Protein AF-A0A9Q7BJB3-F1 (afdb_monomer_lite)

Foldseek 3Di:
DDDPPPPDDPPDDDQDDDDDPDDDALVRLVVLLVQCVPDPPCLVVSCVVVVHDSVVNVVSVVCVVVVNGPPDPVPDDDDDDDDDDDDDDDDDD

Sequence (93 aa):
MDIIRDRKQVSRLEIVDSGRRRRFSDEAKLAIVAESLSAPRQVTVTAQRHGITRFQLNSWRKAAREGRLGNGSSEGFVPALVVPERTVPGGHL

Structure (mmCIF, N/CA/C/O backbone):
data_AF-A0A9Q7BJB3-F1
#
_entry.id   AF-A0A9Q7BJB3-F1
#
loop_
_atom_site.group_PDB
_atom_site.id
_atom_site.type_symbol
_atom_site.label_atom_id
_atom_site.label_alt_id
_atom_site.label_comp_id
_atom_site.label_asym_id
_atom_site.label_entity_id
_atom_site.label_seq_id
_atom_site.pdbx_PDB_ins_code
_atom_site.Cartn_x
_atom_site.Cartn_y
_atom_site.Cartn_z
_atom_site.occupancy
_atom_site.B_iso_or_equiv
_atom_site.auth_seq_id
_atom_site.auth_comp_id
_atom_site.auth_asym_id
_atom_site.auth_atom_id
_atom_site.pdbx_PDB_model_num
ATOM 1 N N . MET A 1 1 ? 12.859 -29.091 14.964 1.00 43.03 1 MET A N 1
ATOM 2 C CA . MET A 1 1 ? 12.861 -28.930 13.492 1.00 43.03 1 MET A CA 1
ATOM 3 C C . MET A 1 1 ? 12.363 -30.266 12.939 1.00 43.03 1 MET A C 1
ATOM 5 O O . MET A 1 1 ? 12.566 -31.259 13.620 1.00 43.03 1 MET A O 1
ATOM 9 N N . ASP A 1 2 ? 11.589 -30.350 11.860 1.00 40.75 2 ASP A N 1
ATOM 10 C CA . ASP A 1 2 ? 11.519 -29.432 10.717 1.00 40.75 2 ASP A CA 1
ATOM 11 C C . ASP A 1 2 ? 10.156 -28.794 10.446 1.00 40.75 2 ASP A C 1
ATOM 13 O O . ASP A 1 2 ? 9.096 -29.311 10.789 1.00 40.75 2 ASP A O 1
ATOM 17 N N . ILE A 1 3 ? 10.200 -27.629 9.797 1.00 38.25 3 ILE A N 1
ATOM 18 C CA . ILE A 1 3 ? 9.013 -26.860 9.430 1.00 38.25 3 ILE A CA 1
ATOM 19 C C . ILE A 1 3 ? 8.627 -27.225 7.993 1.00 38.25 3 ILE A C 1
ATOM 21 O O . ILE A 1 3 ? 8.981 -26.514 7.048 1.00 38.25 3 ILE A O 1
ATOM 25 N N . ILE A 1 4 ? 7.862 -28.307 7.828 1.00 49.75 4 ILE A N 1
ATOM 26 C CA . ILE A 1 4 ? 7.220 -28.649 6.549 1.00 49.75 4 ILE A CA 1
ATOM 27 C C . ILE A 1 4 ? 6.075 -27.653 6.294 1.00 49.75 4 ILE A C 1
ATOM 29 O O . ILE A 1 4 ? 4.894 -27.950 6.452 1.00 49.75 4 ILE A O 1
ATOM 33 N N . ARG A 1 5 ? 6.437 -26.417 5.923 1.00 48.44 5 ARG A N 1
ATOM 34 C CA . ARG A 1 5 ? 5.514 -25.445 5.328 1.00 48.44 5 ARG A CA 1
ATOM 35 C C . ARG A 1 5 ? 5.017 -26.046 4.026 1.00 48.44 5 ARG A C 1
ATOM 37 O O . ARG A 1 5 ? 5.802 -26.161 3.085 1.00 48.44 5 ARG A O 1
ATOM 44 N N . ASP A 1 6 ? 3.738 -26.409 3.992 1.00 47.56 6 ASP A N 1
ATOM 45 C CA . ASP A 1 6 ? 3.098 -26.934 2.792 1.00 47.56 6 ASP A CA 1
ATOM 46 C C . ASP A 1 6 ? 3.326 -25.973 1.616 1.00 47.56 6 ASP A C 1
ATOM 48 O O . ASP A 1 6 ? 2.855 -24.832 1.597 1.00 47.56 6 ASP A O 1
ATOM 52 N N . ARG A 1 7 ? 4.152 -26.419 0.665 1.00 53.56 7 ARG A N 1
ATOM 53 C CA . ARG A 1 7 ? 4.623 -25.625 -0.477 1.00 53.56 7 ARG A CA 1
ATOM 54 C C . ARG A 1 7 ? 3.858 -26.002 -1.748 1.00 53.56 7 ARG A C 1
ATOM 56 O O . ARG A 1 7 ? 4.400 -25.963 -2.852 1.00 53.56 7 ARG A O 1
ATOM 63 N N . LYS A 1 8 ? 2.581 -26.347 -1.589 1.00 48.94 8 LYS A N 1
ATOM 64 C CA . LYS A 1 8 ? 1.570 -26.414 -2.646 1.00 48.94 8 LYS A CA 1
ATOM 65 C C . LYS A 1 8 ? 0.456 -25.415 -2.287 1.00 48.94 8 LYS A C 1
ATOM 67 O O . LYS A 1 8 ? 0.127 -25.239 -1.130 1.00 48.94 8 LYS A O 1
ATOM 72 N N . GLN A 1 9 ? -0.133 -24.670 -3.215 1.00 48.59 9 GLN A N 1
ATOM 73 C CA . GLN A 1 9 ? -0.012 -24.706 -4.671 1.00 48.59 9 GLN A CA 1
ATOM 74 C C . GLN A 1 9 ? 0.508 -23.359 -5.198 1.00 48.59 9 GLN A C 1
ATOM 76 O O . GLN A 1 9 ? -0.060 -22.308 -4.899 1.00 48.59 9 GLN A O 1
ATOM 81 N N . VAL A 1 10 ? 1.524 -23.382 -6.065 1.00 46.94 10 VAL A N 1
ATOM 82 C CA . VAL A 1 10 ? 1.711 -22.290 -7.033 1.00 46.94 10 VAL A CA 1
ATOM 83 C C . VAL A 1 10 ? 0.778 -22.598 -8.198 1.00 46.94 10 VAL A C 1
ATOM 85 O O . VAL A 1 10 ? 1.164 -23.280 -9.144 1.00 46.94 10 VAL A O 1
ATOM 88 N N . SER A 1 11 ? -0.477 -22.155 -8.101 1.00 43.12 11 SER A N 1
ATOM 89 C CA . SER A 1 11 ? -1.392 -22.244 -9.238 1.00 43.12 11 SER A CA 1
ATOM 90 C C . SER A 1 11 ? -0.857 -21.347 -10.349 1.00 43.12 11 SER A C 1
ATOM 92 O O . SER A 1 11 ? -0.792 -20.127 -10.187 1.00 43.12 11 SER A O 1
ATOM 94 N N . ARG A 1 12 ? -0.448 -21.965 -11.460 1.00 52.72 12 ARG A N 1
ATOM 95 C CA . ARG A 1 12 ? -0.021 -21.295 -12.690 1.00 52.72 12 ARG A CA 1
ATOM 96 C C . ARG A 1 12 ? -1.213 -20.514 -13.249 1.00 52.72 12 ARG A C 1
ATOM 98 O O . ARG A 1 12 ? -2.048 -21.081 -13.941 1.00 52.72 12 ARG A O 1
ATOM 105 N N . LEU A 1 13 ? -1.300 -19.231 -12.908 1.00 47.12 13 LEU A N 1
ATOM 106 C CA . LEU A 1 13 ? -2.207 -18.288 -13.556 1.00 47.12 13 LEU A CA 1
ATOM 107 C C . LEU A 1 13 ? -1.435 -17.573 -14.665 1.00 47.12 13 LEU A C 1
ATOM 109 O O . LEU A 1 13 ? -0.285 -17.177 -14.468 1.00 47.12 13 LEU A O 1
ATOM 113 N N . GLU A 1 14 ? -2.039 -17.489 -15.842 1.00 39.75 14 GLU A N 1
ATOM 114 C CA . GLU A 1 14 ? -1.307 -17.201 -17.073 1.00 39.75 14 GLU A CA 1
ATOM 115 C C . GLU A 1 14 ? -1.079 -15.695 -17.256 1.00 39.75 14 GLU A C 1
ATOM 117 O O . GLU A 1 14 ? -1.942 -14.871 -16.953 1.00 39.75 14 GLU A O 1
ATOM 122 N N . ILE A 1 15 ? 0.120 -15.325 -17.717 1.00 53.28 15 ILE A N 1
ATOM 123 C CA . ILE A 1 15 ? 0.490 -13.927 -17.961 1.00 53.28 15 ILE A CA 1
ATOM 124 C C . ILE A 1 15 ? 0.050 -13.577 -19.382 1.00 53.28 15 ILE A C 1
ATOM 126 O O . ILE A 1 15 ? 0.805 -13.763 -20.331 1.00 53.28 15 ILE A O 1
ATOM 130 N N . VAL A 1 16 ? -1.190 -13.104 -19.501 1.00 48.78 16 VAL A N 1
ATOM 131 C CA . VAL A 1 16 ? -1.809 -12.610 -20.739 1.00 48.78 16 VAL A CA 1
ATOM 132 C C . VAL A 1 16 ? -2.693 -11.414 -20.347 1.00 48.78 16 VAL A C 1
ATOM 134 O O . VAL A 1 16 ? -3.659 -11.591 -19.611 1.00 48.78 16 VAL A O 1
ATOM 137 N N . ASP A 1 17 ? -2.427 -10.162 -20.726 1.00 45.84 17 ASP A N 1
ATOM 138 C CA . ASP A 1 17 ? -1.247 -9.581 -21.397 1.00 45.84 17 ASP A CA 1
ATOM 139 C C . ASP A 1 17 ? -1.141 -8.074 -20.961 1.00 45.84 17 ASP A C 1
ATOM 141 O O . ASP A 1 17 ? -1.704 -7.725 -19.922 1.00 45.84 17 ASP A O 1
ATOM 145 N N . SER A 1 18 ? -0.481 -7.074 -21.572 1.00 45.78 18 SER A N 1
ATOM 146 C CA . SER A 1 18 ? 0.232 -6.934 -22.855 1.00 45.78 18 SER A CA 1
ATOM 147 C C . SER A 1 18 ? 1.453 -6.016 -22.763 1.00 45.78 18 SER A C 1
ATOM 149 O O . SER A 1 18 ? 1.337 -4.794 -22.702 1.00 45.78 18 SER A O 1
ATOM 151 N N . GLY A 1 19 ? 2.649 -6.626 -22.757 1.00 47.44 19 GLY A N 1
ATOM 152 C CA . GLY A 1 19 ? 3.975 -6.029 -23.032 1.00 47.44 19 GLY A CA 1
ATOM 153 C C . GLY A 1 19 ? 4.483 -4.863 -22.159 1.00 47.44 19 GLY A C 1
ATOM 154 O O . GLY A 1 19 ? 5.677 -4.567 -22.155 1.00 47.44 19 GLY A O 1
ATOM 155 N N . ARG A 1 20 ? 3.619 -4.180 -21.406 1.00 56.28 20 ARG A N 1
ATOM 156 C CA . ARG A 1 20 ? 3.881 -2.889 -20.759 1.00 56.28 20 ARG A CA 1
ATOM 157 C C . ARG A 1 20 ? 3.297 -2.920 -19.350 1.00 56.28 20 ARG A C 1
ATOM 159 O O . ARG A 1 20 ? 2.088 -3.024 -19.177 1.00 56.28 20 ARG A O 1
ATOM 166 N N . ARG A 1 21 ? 4.160 -2.843 -18.325 1.00 66.19 21 ARG A N 1
ATOM 167 C CA . ARG A 1 21 ? 3.762 -2.931 -16.902 1.00 66.19 21 ARG A CA 1
ATOM 168 C C . ARG A 1 21 ? 2.583 -1.993 -16.602 1.00 66.19 21 ARG A C 1
ATOM 170 O O . ARG A 1 21 ? 2.754 -0.774 -16.661 1.00 66.19 21 ARG A O 1
ATOM 177 N N . ARG A 1 22 ? 1.423 -2.564 -16.244 1.00 71.88 22 ARG A N 1
ATOM 178 C CA . ARG A 1 22 ? 0.193 -1.844 -15.867 1.00 71.88 22 ARG A CA 1
ATOM 179 C C . ARG A 1 22 ? 0.500 -0.819 -14.771 1.00 71.88 22 ARG A C 1
ATOM 181 O O . ARG A 1 22 ? 0.750 -1.182 -13.622 1.00 71.88 22 ARG A O 1
ATOM 188 N N . ARG A 1 23 ? 0.515 0.465 -15.140 1.00 80.62 23 ARG A N 1
ATOM 189 C CA . ARG A 1 23 ? 0.671 1.577 -14.195 1.00 80.62 23 ARG A CA 1
ATOM 190 C C . ARG A 1 23 ? -0.675 1.840 -13.524 1.00 80.62 23 ARG A C 1
ATOM 192 O O . ARG A 1 23 ? -1.705 1.844 -14.186 1.00 80.62 23 ARG A O 1
ATOM 199 N N . PHE A 1 24 ? -0.641 2.071 -12.218 1.00 83.12 24 PHE A N 1
ATOM 200 C CA . PHE A 1 24 ? -1.781 2.543 -11.438 1.00 83.12 24 PHE A CA 1
ATOM 201 C C . PHE A 1 24 ? -1.458 3.966 -10.982 1.00 83.12 24 PHE A C 1
ATOM 203 O O . PHE A 1 24 ? -0.342 4.202 -10.501 1.00 83.12 24 PHE A O 1
ATOM 210 N N . SER A 1 25 ? -2.407 4.891 -11.123 1.00 86.06 25 SER A N 1
ATOM 211 C CA . SER A 1 25 ? -2.332 6.198 -10.467 1.00 86.06 25 SER A CA 1
ATOM 212 C C . SER A 1 25 ? -2.503 6.039 -8.951 1.00 86.06 25 SER A C 1
ATOM 214 O O . SER A 1 25 ? -2.816 4.946 -8.469 1.00 86.06 25 SER A O 1
ATOM 216 N N . ASP A 1 26 ? -2.261 7.087 -8.171 1.00 85.31 26 ASP A N 1
ATOM 217 C CA . ASP A 1 26 ? -2.366 6.991 -6.712 1.00 85.31 26 ASP A CA 1
ATOM 218 C C . ASP A 1 26 ? -3.817 6.863 -6.236 1.00 85.31 26 ASP A C 1
ATOM 220 O O . ASP A 1 26 ? -4.093 6.092 -5.319 1.00 85.31 26 ASP A O 1
ATOM 224 N N . GLU A 1 27 ? -4.757 7.486 -6.942 1.00 85.69 27 GLU A N 1
ATOM 225 C CA . GLU A 1 27 ? -6.202 7.360 -6.726 1.00 85.69 27 GLU A CA 1
ATOM 226 C C . GLU A 1 27 ? -6.650 5.915 -6.987 1.00 85.69 27 GLU A C 1
ATOM 228 O O . GLU A 1 27 ? -7.382 5.328 -6.190 1.00 85.69 27 GLU A O 1
ATOM 233 N N . ALA A 1 28 ? -6.137 5.288 -8.054 1.00 90.88 28 ALA A N 1
ATOM 234 C CA . ALA A 1 28 ? -6.397 3.881 -8.347 1.00 90.88 28 ALA A CA 1
ATOM 235 C C . ALA A 1 28 ? -5.809 2.952 -7.268 1.00 90.88 28 ALA A C 1
ATOM 237 O O . ALA A 1 28 ? -6.471 2.004 -6.846 1.00 90.88 28 ALA A O 1
ATOM 238 N N . LYS A 1 29 ? -4.594 3.224 -6.769 1.00 92.38 29 LYS A N 1
ATOM 239 C CA . LYS A 1 29 ? -4.005 2.465 -5.647 1.00 92.38 29 LYS A CA 1
ATOM 240 C C . LYS A 1 29 ? -4.840 2.627 -4.371 1.00 92.38 29 LYS A C 1
ATOM 242 O O . LYS A 1 29 ? -5.081 1.633 -3.689 1.00 92.38 29 LYS A O 1
ATOM 247 N N . LEU A 1 30 ? -5.305 3.842 -4.066 1.00 94.44 30 LEU A N 1
ATOM 248 C CA . LEU A 1 30 ? -6.159 4.149 -2.913 1.00 94.44 30 LEU A CA 1
ATOM 249 C C . LEU A 1 30 ? -7.511 3.430 -2.988 1.00 94.44 30 LEU A C 1
ATOM 251 O O . LEU A 1 30 ? -7.901 2.791 -2.012 1.00 94.44 30 LEU A O 1
ATOM 255 N N . ALA A 1 31 ? -8.183 3.448 -4.142 1.00 94.06 31 ALA A N 1
ATOM 256 C CA . ALA A 1 31 ? -9.444 2.733 -4.349 1.00 94.06 31 ALA A CA 1
ATOM 257 C C . ALA A 1 31 ? -9.293 1.218 -4.110 1.00 94.06 31 ALA A C 1
ATOM 259 O O . ALA A 1 31 ? -10.098 0.610 -3.404 1.00 94.06 31 ALA A O 1
ATOM 260 N N . ILE A 1 32 ? -8.212 0.614 -4.614 1.00 95.25 32 ILE A N 1
ATOM 261 C CA . ILE A 1 32 ? -7.905 -0.815 -4.423 1.00 95.25 32 ILE A CA 1
ATOM 262 C C . ILE A 1 32 ? -7.542 -1.118 -2.957 1.00 95.25 32 ILE A C 1
ATOM 264 O O . ILE A 1 32 ? -7.920 -2.162 -2.416 1.00 95.25 32 ILE A O 1
ATOM 268 N N . VAL A 1 33 ? -6.837 -0.208 -2.275 1.00 95.94 33 VAL A N 1
ATOM 269 C CA . VAL A 1 33 ? -6.566 -0.315 -0.833 1.00 95.94 33 VAL A CA 1
ATOM 270 C C . VAL A 1 33 ? -7.871 -0.275 -0.034 1.00 95.94 33 VAL A C 1
ATOM 272 O O . VAL A 1 33 ? -8.062 -1.152 0.811 1.00 95.94 33 VAL A O 1
ATOM 275 N N . ALA A 1 34 ? -8.779 0.658 -0.331 1.00 96.44 34 ALA A N 1
ATOM 276 C CA . ALA A 1 34 ? -10.090 0.768 0.309 1.00 96.44 34 ALA A CA 1
ATOM 277 C C . ALA A 1 34 ? -10.959 -0.479 0.066 1.00 96.44 34 ALA A C 1
ATOM 279 O O . ALA A 1 34 ? -11.488 -1.052 1.019 1.00 96.44 34 ALA A O 1
ATOM 280 N N . GLU A 1 35 ? -11.017 -0.990 -1.169 1.00 96.44 35 GLU A N 1
ATOM 281 C CA . GLU A 1 35 ? -11.698 -2.253 -1.483 1.00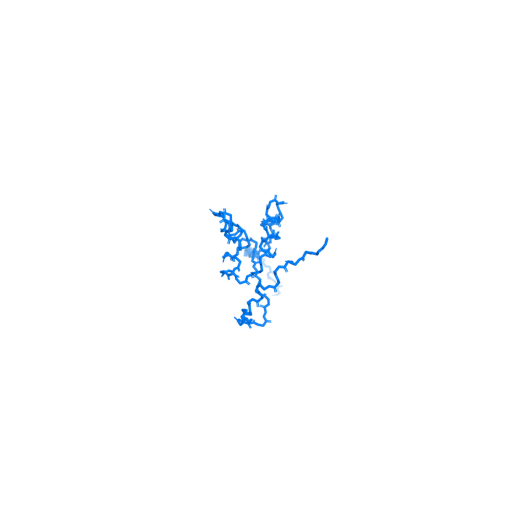 96.44 35 GLU A CA 1
ATOM 282 C C . GLU A 1 35 ? -11.141 -3.411 -0.636 1.00 96.44 35 GLU A C 1
ATOM 284 O O . GLU A 1 35 ? -11.903 -4.171 -0.038 1.00 96.44 35 GLU A O 1
ATOM 289 N N . SER A 1 36 ? -9.815 -3.504 -0.485 1.00 96.38 36 SER A N 1
ATOM 290 C CA . SER A 1 36 ? -9.170 -4.541 0.337 1.00 96.38 36 SER A CA 1
ATOM 291 C C . SER A 1 36 ? -9.439 -4.420 1.847 1.00 96.38 36 SER A C 1
ATOM 293 O O . SER A 1 36 ? -9.121 -5.340 2.606 1.00 96.38 36 SER A O 1
ATOM 295 N N . LEU A 1 37 ? -9.954 -3.273 2.299 1.00 94.69 37 LEU A N 1
ATOM 296 C CA . LEU A 1 37 ? -10.300 -2.972 3.691 1.00 94.69 37 LEU A CA 1
ATOM 297 C C . LEU A 1 37 ? -11.803 -3.131 3.976 1.00 94.69 37 LEU A C 1
ATOM 299 O O . LEU A 1 37 ? -12.167 -3.215 5.143 1.00 94.69 37 LEU A O 1
ATOM 303 N N . SER A 1 38 ? -12.645 -3.238 2.939 1.00 95.81 38 SER A N 1
ATOM 304 C CA . SER A 1 38 ? -14.111 -3.358 3.045 1.00 95.81 38 SER A CA 1
ATOM 305 C C . SER A 1 38 ? -14.603 -4.492 3.952 1.00 95.81 38 SER A C 1
ATOM 307 O O . SER A 1 38 ? -15.642 -4.358 4.592 1.00 95.81 38 SER A O 1
ATOM 309 N N . ALA A 1 39 ? -13.870 -5.607 4.013 1.00 91.31 39 ALA A N 1
ATOM 310 C CA . ALA A 1 39 ? -14.185 -6.747 4.865 1.00 91.31 39 ALA A CA 1
ATOM 311 C C . ALA A 1 39 ? -12.917 -7.555 5.219 1.00 91.31 39 ALA A C 1
ATOM 313 O O . ALA A 1 39 ? -11.893 -7.459 4.52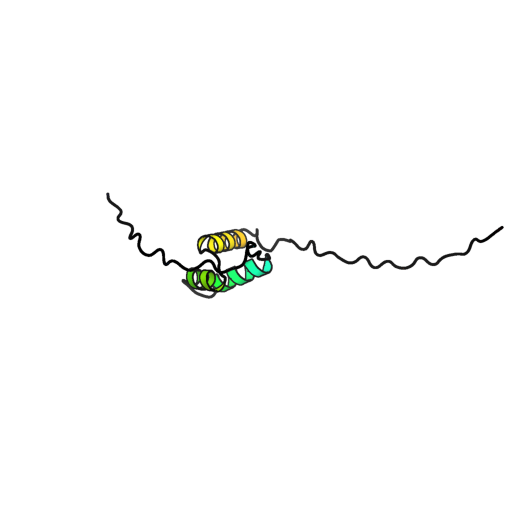6 1.00 91.31 39 ALA A O 1
ATOM 314 N N . PRO A 1 40 ? -12.955 -8.399 6.269 1.00 90.62 40 PRO A N 1
ATOM 315 C CA . PRO A 1 40 ? -11.874 -9.331 6.574 1.00 90.62 40 PRO A CA 1
ATOM 316 C C . PRO A 1 40 ? -11.525 -10.246 5.388 1.00 90.62 40 PRO A C 1
ATOM 318 O O . PRO A 1 40 ? -12.381 -10.619 4.594 1.00 90.62 40 PRO A O 1
ATOM 321 N N . ARG A 1 41 ? -10.254 -10.663 5.296 1.00 90.19 41 ARG A N 1
ATOM 322 C CA . ARG A 1 41 ? -9.725 -11.643 4.314 1.00 90.19 41 ARG A CA 1
ATOM 323 C C . ARG A 1 41 ? -9.773 -11.235 2.820 1.00 90.19 41 ARG A C 1
ATOM 325 O O . ARG A 1 41 ? -9.160 -11.932 2.011 1.00 90.19 41 ARG A O 1
ATOM 332 N N . GLN A 1 42 ? -10.344 -10.080 2.460 1.00 92.38 42 GLN A N 1
ATOM 333 C CA . GLN A 1 42 ? -10.489 -9.583 1.073 1.00 92.38 42 GLN A CA 1
ATOM 334 C C . GLN A 1 42 ? -9.188 -9.497 0.248 1.00 92.38 42 GLN A C 1
ATOM 336 O O . GLN A 1 42 ? -9.227 -9.588 -0.975 1.00 92.38 42 GLN A O 1
ATOM 341 N N . VAL A 1 43 ? -8.021 -9.367 0.892 1.00 90.62 43 VAL A N 1
ATOM 342 C CA . VAL A 1 43 ? -6.717 -9.098 0.245 1.00 90.62 43 VAL A CA 1
ATOM 343 C C . VAL A 1 43 ? -6.386 -10.037 -0.927 1.00 90.62 43 VAL A C 1
ATOM 345 O O . VAL A 1 43 ? -5.807 -9.584 -1.910 1.00 90.62 43 VAL A O 1
ATOM 348 N N . THR A 1 44 ? -6.732 -11.329 -0.860 1.00 92.06 44 THR A N 1
ATOM 349 C CA . THR A 1 44 ? -6.466 -12.260 -1.977 1.00 92.06 44 THR A CA 1
ATOM 350 C C . THR A 1 44 ? -7.396 -11.995 -3.165 1.00 92.06 44 THR A C 1
ATOM 352 O O . THR A 1 44 ? -6.914 -11.888 -4.290 1.00 92.06 44 THR A O 1
ATOM 355 N N . VAL A 1 45 ? -8.697 -11.820 -2.907 1.00 94.31 45 VAL A N 1
ATOM 356 C CA . VAL A 1 45 ? -9.730 -11.590 -3.931 1.00 94.31 45 VAL A CA 1
ATOM 357 C C . VAL A 1 45 ? -9.519 -10.243 -4.624 1.00 94.31 45 VAL A C 1
ATOM 359 O O . VAL A 1 45 ? -9.497 -10.179 -5.851 1.00 94.31 45 VAL A O 1
ATOM 362 N N . THR A 1 46 ? -9.270 -9.176 -3.855 1.00 94.94 46 THR A N 1
ATOM 363 C CA . THR A 1 46 ? -8.959 -7.843 -4.393 1.00 94.94 46 THR A CA 1
ATOM 364 C C . THR A 1 46 ? -7.686 -7.870 -5.246 1.00 94.94 46 THR A C 1
ATOM 366 O O . THR A 1 46 ? -7.659 -7.301 -6.335 1.00 94.94 46 THR A O 1
ATOM 369 N N . ALA A 1 47 ? -6.632 -8.567 -4.802 1.00 91.81 47 ALA A N 1
ATOM 370 C CA . ALA A 1 47 ? -5.391 -8.675 -5.569 1.00 91.81 47 ALA A CA 1
ATOM 371 C C . ALA A 1 47 ? -5.593 -9.410 -6.909 1.00 91.81 47 ALA A C 1
ATOM 373 O O . ALA A 1 47 ? -5.111 -8.941 -7.939 1.00 91.81 47 ALA A O 1
ATOM 374 N N . GLN A 1 48 ? -6.357 -10.510 -6.909 1.00 89.56 48 GLN A N 1
ATOM 375 C CA . GLN A 1 48 ? -6.723 -11.251 -8.122 1.00 89.56 48 GLN A CA 1
ATOM 376 C C . GLN A 1 48 ? -7.565 -10.397 -9.081 1.00 89.56 48 GLN A C 1
ATOM 378 O O . GLN A 1 48 ? -7.189 -10.254 -10.242 1.00 89.56 48 GLN A O 1
ATOM 383 N N . ARG A 1 49 ? -8.640 -9.761 -8.591 1.00 90.56 49 ARG A N 1
ATOM 384 C CA . ARG A 1 49 ? -9.518 -8.868 -9.374 1.00 90.56 49 ARG A CA 1
ATOM 385 C C . ARG A 1 49 ? -8.742 -7.756 -10.083 1.00 90.56 49 ARG A C 1
ATOM 387 O O . ARG A 1 49 ? -9.033 -7.437 -11.231 1.00 90.56 49 ARG A O 1
ATOM 394 N N . HIS A 1 50 ? -7.745 -7.178 -9.415 1.00 89.31 50 HIS A N 1
ATOM 395 C CA . HIS A 1 50 ? -6.945 -6.079 -9.965 1.00 89.31 50 HIS A CA 1
ATOM 396 C C . HIS A 1 50 ? -5.668 -6.518 -10.691 1.00 89.31 50 HIS A C 1
ATOM 398 O O . HIS A 1 50 ? -4.930 -5.658 -11.167 1.00 89.31 50 HIS A O 1
ATOM 404 N N . GLY A 1 51 ? -5.405 -7.823 -10.828 1.00 87.69 51 GLY A N 1
ATOM 405 C CA . GLY A 1 51 ? -4.220 -8.339 -11.524 1.00 87.69 51 GLY A CA 1
ATOM 406 C C . GLY A 1 51 ? -2.894 -7.945 -10.859 1.00 87.69 51 GLY A C 1
ATOM 407 O O . GLY A 1 51 ? -1.904 -7.705 -11.547 1.00 87.69 51 GLY A O 1
ATOM 408 N N . ILE A 1 52 ? -2.877 -7.830 -9.528 1.00 90.75 52 ILE A N 1
ATOM 409 C CA . ILE A 1 52 ? -1.707 -7.432 -8.729 1.00 90.75 52 ILE A CA 1
ATOM 410 C C . ILE A 1 52 ? -1.310 -8.526 -7.738 1.00 90.75 52 ILE A C 1
ATOM 412 O O . ILE A 1 52 ? -2.094 -9.406 -7.385 1.00 90.75 52 ILE A O 1
ATOM 416 N N . THR A 1 53 ? -0.080 -8.468 -7.226 1.00 90.50 53 THR A N 1
ATOM 417 C CA . THR A 1 53 ? 0.343 -9.420 -6.188 1.00 90.50 53 THR A CA 1
ATOM 418 C C . THR A 1 53 ? -0.207 -9.039 -4.810 1.00 90.50 53 THR A C 1
ATOM 420 O O . THR A 1 53 ? -0.333 -7.862 -4.462 1.00 90.50 53 THR A O 1
ATOM 423 N N . ARG A 1 54 ? -0.445 -10.040 -3.949 1.00 91.56 54 ARG A N 1
ATOM 424 C CA . ARG A 1 54 ? -0.793 -9.805 -2.532 1.00 91.56 54 ARG A CA 1
ATOM 425 C C . ARG A 1 54 ? 0.281 -8.997 -1.790 1.00 91.56 54 ARG A C 1
ATOM 427 O O . ARG A 1 54 ? -0.047 -8.267 -0.859 1.00 91.56 54 ARG A O 1
ATOM 434 N N . PHE A 1 55 ? 1.550 -9.111 -2.190 1.00 90.56 55 PHE A N 1
ATOM 435 C CA . PHE A 1 55 ? 2.652 -8.330 -1.621 1.00 90.56 55 PHE A CA 1
ATOM 436 C C . PHE A 1 55 ? 2.539 -6.843 -1.989 1.00 90.56 55 PHE A C 1
ATOM 438 O O . PHE A 1 55 ? 2.576 -5.990 -1.107 1.00 90.56 55 PHE A O 1
ATOM 445 N N . GLN A 1 56 ? 2.301 -6.540 -3.267 1.00 92.88 56 GLN A N 1
ATOM 446 C CA . GLN A 1 56 ? 2.061 -5.187 -3.776 1.00 92.88 56 GLN A CA 1
ATOM 447 C C . GLN A 1 56 ? 0.868 -4.515 -3.080 1.00 92.88 56 GLN A C 1
ATOM 449 O O . GLN A 1 56 ? 0.996 -3.388 -2.608 1.00 92.88 56 GLN A O 1
ATOM 454 N N . LEU A 1 57 ? -0.250 -5.228 -2.905 1.00 95.25 57 LEU A N 1
ATOM 455 C CA . LEU A 1 57 ? -1.412 -4.704 -2.178 1.00 95.25 57 LEU A CA 1
ATOM 456 C C . LEU A 1 57 ? -1.117 -4.439 -0.689 1.00 95.25 57 LEU A C 1
ATOM 458 O O . LEU A 1 57 ? -1.550 -3.425 -0.146 1.00 95.25 57 LEU A O 1
ATOM 462 N N . ASN A 1 58 ? -0.338 -5.294 -0.018 1.00 95.00 58 ASN A N 1
ATOM 463 C CA . ASN A 1 58 ? 0.094 -5.029 1.361 1.00 95.00 58 ASN A CA 1
ATOM 464 C C . ASN A 1 58 ? 1.092 -3.862 1.458 1.00 95.00 58 ASN A C 1
ATOM 466 O O . ASN A 1 58 ? 1.025 -3.088 2.411 1.00 95.00 58 ASN A O 1
ATOM 470 N N . SER A 1 59 ? 1.966 -3.688 0.463 1.00 94.69 59 SER A N 1
ATOM 471 C CA . SER A 1 59 ? 2.851 -2.524 0.352 1.00 94.69 59 SER A CA 1
ATOM 472 C C . SER A 1 59 ? 2.045 -1.225 0.224 1.00 94.69 59 SER A C 1
ATOM 474 O O . SER A 1 59 ? 2.294 -0.282 0.971 1.00 94.69 59 SER A O 1
ATOM 476 N N . TRP A 1 60 ? 1.006 -1.201 -0.619 1.00 94.94 60 TRP A N 1
ATOM 477 C CA . TRP A 1 60 ? 0.105 -0.049 -0.749 1.00 94.94 60 TRP A CA 1
ATOM 478 C C . TRP A 1 60 ? -0.726 0.202 0.517 1.00 94.94 60 TRP A C 1
ATOM 480 O O . TRP A 1 60 ? -0.823 1.346 0.950 1.00 94.94 60 TRP A O 1
ATOM 490 N N . ARG A 1 61 ? -1.240 -0.843 1.187 1.00 95.12 61 ARG A N 1
ATOM 491 C CA . ARG A 1 61 ? -1.899 -0.710 2.506 1.00 95.12 61 ARG A CA 1
ATOM 492 C C . ARG A 1 61 ? -0.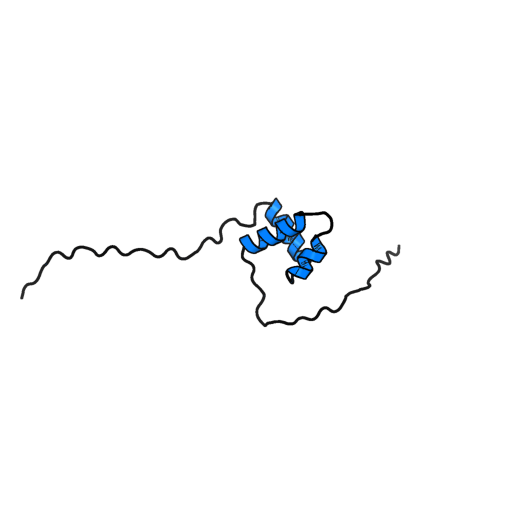964 -0.117 3.564 1.00 95.12 61 ARG A C 1
ATOM 494 O O . ARG A 1 61 ? -1.422 0.654 4.403 1.00 95.12 61 ARG A O 1
ATOM 501 N N . LYS A 1 62 ? 0.330 -0.463 3.543 1.00 94.69 62 LYS A N 1
ATOM 502 C CA . LYS A 1 62 ? 1.341 0.148 4.420 1.00 94.69 62 LYS A CA 1
ATOM 503 C C . LYS A 1 62 ? 1.580 1.616 4.043 1.00 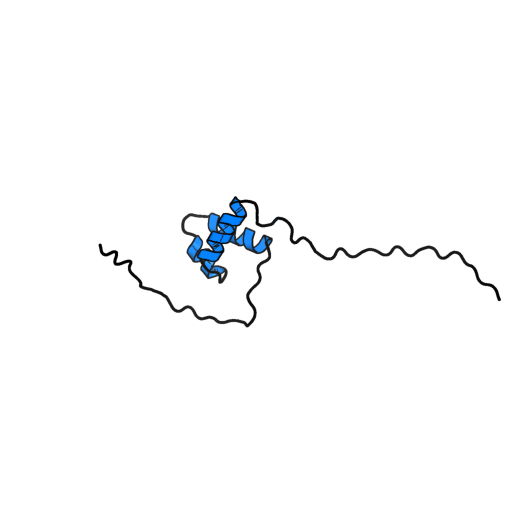94.69 62 LYS A C 1
ATOM 505 O O . LYS A 1 62 ? 1.480 2.468 4.913 1.00 94.69 62 LYS A O 1
ATOM 510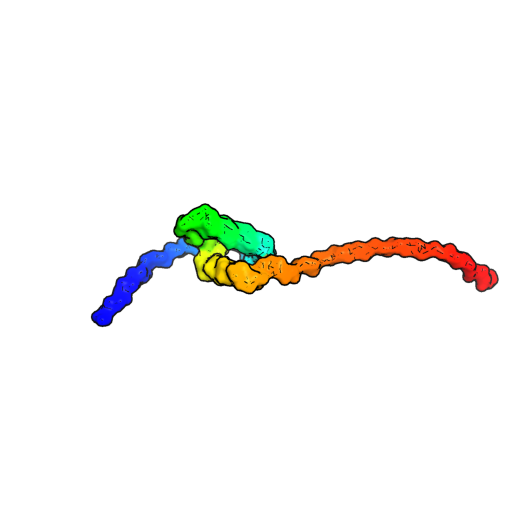 N N . ALA A 1 63 ? 1.818 1.917 2.766 1.00 92.00 63 ALA A N 1
ATOM 511 C CA . ALA A 1 63 ? 2.052 3.282 2.289 1.00 92.00 63 ALA A CA 1
ATOM 512 C C . ALA A 1 63 ? 0.876 4.230 2.590 1.00 92.00 63 ALA A C 1
ATOM 514 O O . ALA A 1 63 ? 1.107 5.332 3.076 1.00 92.00 63 ALA A O 1
ATOM 515 N N . ALA A 1 64 ? -0.369 3.778 2.397 1.00 91.81 64 ALA A N 1
ATOM 516 C CA . ALA A 1 64 ? -1.578 4.538 2.722 1.00 91.81 64 ALA A CA 1
ATOM 517 C C . ALA A 1 64 ? -1.698 4.843 4.226 1.00 91.81 64 ALA A C 1
ATOM 519 O O . ALA A 1 64 ? -1.951 5.982 4.606 1.00 91.81 64 ALA A O 1
ATOM 520 N N . ARG A 1 65 ? -1.441 3.851 5.096 1.00 91.06 65 ARG A N 1
ATOM 521 C CA . ARG A 1 65 ? -1.387 4.045 6.561 1.00 91.06 65 ARG A CA 1
ATOM 522 C C . ARG A 1 65 ? -0.280 4.998 7.014 1.00 91.06 65 ARG A C 1
ATOM 524 O O . ARG A 1 65 ? -0.346 5.509 8.124 1.00 91.06 65 ARG A O 1
ATOM 531 N N . GLU A 1 66 ? 0.740 5.190 6.185 1.00 92.69 66 GLU A N 1
ATOM 532 C CA . GLU A 1 66 ? 1.901 6.040 6.449 1.00 92.69 66 GLU A CA 1
ATOM 533 C C . GLU A 1 66 ? 1.853 7.354 5.640 1.00 92.69 66 GLU A C 1
ATOM 535 O O . GLU A 1 66 ? 2.868 8.035 5.527 1.00 92.69 66 GLU A O 1
ATOM 540 N N . GLY A 1 67 ? 0.698 7.703 5.051 1.00 88.75 67 GLY A N 1
ATOM 541 C CA . GLY A 1 67 ? 0.469 8.966 4.333 1.00 88.75 67 GLY A CA 1
ATOM 542 C C . GLY A 1 67 ? 1.199 9.123 2.990 1.00 88.75 67 GLY A C 1
ATOM 543 O O . GLY A 1 67 ? 1.144 10.194 2.394 1.00 88.75 67 GLY A O 1
ATOM 544 N N . ARG A 1 68 ? 1.877 8.081 2.491 1.00 87.12 68 ARG A N 1
ATOM 545 C CA . ARG A 1 68 ? 2.695 8.108 1.260 1.00 87.12 68 ARG A CA 1
ATOM 546 C C . ARG A 1 68 ? 1.956 7.541 0.043 1.00 87.12 68 ARG A C 1
ATOM 548 O O . ARG A 1 68 ? 2.505 6.709 -0.684 1.00 87.12 68 ARG A O 1
ATOM 555 N N . LEU A 1 69 ? 0.681 7.888 -0.100 1.00 82.75 69 LEU A N 1
ATOM 556 C CA . LEU A 1 69 ? -0.169 7.461 -1.209 1.00 82.75 69 LEU A CA 1
ATOM 557 C C . LEU A 1 69 ? -1.272 8.505 -1.423 1.00 82.75 69 LEU A C 1
ATOM 559 O O . LEU A 1 69 ? -2.035 8.775 -0.499 1.00 82.75 69 LEU A O 1
ATOM 563 N N . GLY A 1 70 ? -1.355 9.087 -2.618 1.00 67.25 70 GLY A N 1
ATOM 564 C CA . GLY A 1 70 ? -2.255 10.211 -2.925 1.00 67.25 70 GLY A CA 1
ATOM 565 C C . GLY A 1 70 ? -1.659 11.589 -2.640 1.00 67.25 70 GLY A C 1
ATOM 566 O O . GLY A 1 70 ? -2.294 12.600 -2.926 1.00 67.25 70 GLY A O 1
ATOM 567 N N . ASN A 1 71 ? -0.427 11.662 -2.131 1.00 60.94 71 ASN A N 1
ATOM 568 C CA . ASN A 1 71 ? 0.295 12.909 -1.899 1.00 60.94 71 ASN A CA 1
ATOM 569 C C . ASN A 1 71 ? 0.946 13.458 -3.187 1.00 60.94 71 ASN A C 1
ATOM 571 O O . ASN A 1 71 ? 2.154 13.666 -3.245 1.00 60.94 71 ASN A O 1
ATOM 575 N N . GLY A 1 72 ? 0.109 13.723 -4.196 1.00 53.28 72 GLY A N 1
ATOM 576 C CA . GLY A 1 72 ? 0.394 14.679 -5.269 1.00 53.28 72 GLY A CA 1
ATOM 577 C C . GLY A 1 72 ? 1.341 14.226 -6.384 1.00 53.28 72 GLY A C 1
ATOM 578 O O . GLY A 1 72 ? 2.432 14.762 -6.521 1.00 53.28 72 GLY A O 1
ATOM 579 N N . SER A 1 73 ? 0.858 13.380 -7.299 1.00 50.56 73 SER A N 1
ATOM 580 C CA . SER A 1 73 ? 1.257 13.482 -8.719 1.00 50.56 73 SER A CA 1
ATOM 581 C C . SER A 1 73 ? 0.240 14.318 -9.502 1.00 50.56 73 SER A C 1
ATOM 583 O O . SER A 1 73 ? -0.151 13.972 -10.613 1.00 50.56 73 SER A O 1
ATOM 585 N N . SER A 1 74 ? -0.185 15.443 -8.917 1.00 53.97 74 SER A N 1
ATOM 586 C CA . SER A 1 74 ? -1.019 16.461 -9.562 1.00 53.97 74 SER A CA 1
ATOM 587 C C . SER A 1 74 ? -0.204 17.389 -10.474 1.00 53.97 74 SER A C 1
ATOM 589 O O . SER A 1 74 ? -0.571 18.544 -10.666 1.00 53.97 74 SER A O 1
ATOM 591 N N . GLU A 1 75 ? 0.871 16.878 -11.083 1.00 52.28 75 GLU A N 1
ATOM 592 C CA . GLU A 1 75 ? 1.550 17.484 -12.239 1.00 52.28 75 GLU A CA 1
ATOM 593 C C . GLU A 1 75 ? 0.712 17.272 -13.516 1.00 52.28 75 GLU A C 1
ATOM 595 O O . GLU A 1 75 ? 1.187 16.827 -14.561 1.00 52.28 75 GLU A O 1
ATOM 600 N N . GLY A 1 76 ? -0.587 17.565 -13.419 1.00 57.19 76 GLY A N 1
ATOM 601 C CA . GLY A 1 76 ? -1.444 17.743 -14.578 1.00 57.19 76 GLY A CA 1
ATOM 602 C C . GLY A 1 76 ? -1.091 19.073 -15.231 1.00 57.19 76 GLY A C 1
ATOM 603 O O . GLY A 1 76 ? -1.023 20.096 -14.554 1.00 57.19 76 GLY A O 1
ATOM 604 N N . PHE A 1 77 ? -0.862 19.063 -16.543 1.00 56.91 77 PHE A N 1
ATOM 605 C CA . PHE A 1 77 ? -0.564 20.275 -17.298 1.00 56.91 77 PHE A CA 1
ATOM 606 C C . PHE A 1 77 ? -1.738 21.261 -17.200 1.00 56.91 77 PHE A C 1
ATOM 608 O O . PHE A 1 77 ? -2.798 21.026 -17.782 1.00 56.91 77 PHE A O 1
ATOM 615 N N . VAL A 1 78 ? -1.556 22.357 -16.459 1.00 67.44 78 VAL A N 1
ATOM 616 C CA . VAL A 1 78 ? -2.536 23.447 -16.380 1.00 67.44 78 VAL A CA 1
ATOM 617 C C . VAL A 1 78 ? -2.352 24.332 -17.618 1.00 67.44 78 VAL A C 1
ATOM 619 O O . VAL A 1 78 ? -1.291 24.942 -17.760 1.00 67.44 78 VAL A O 1
ATOM 622 N N . PRO A 1 79 ? -3.336 24.418 -18.533 1.00 60.78 79 PRO A N 1
ATOM 623 C 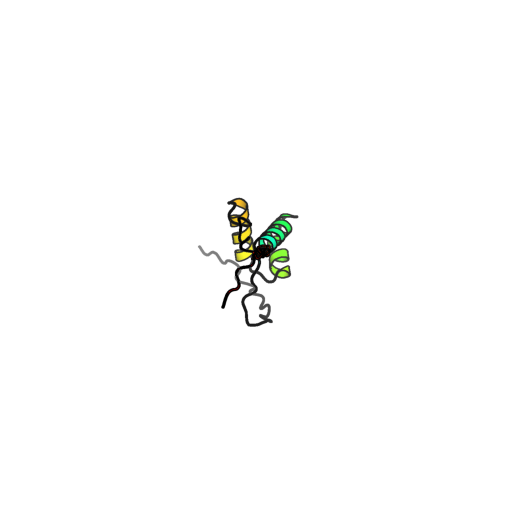CA . PRO A 1 79 ? -3.196 25.233 -19.732 1.00 60.78 79 PRO A CA 1
ATOM 624 C C . PRO A 1 79 ? -3.201 26.722 -19.367 1.00 60.78 79 PRO A C 1
ATOM 626 O O . PRO A 1 79 ? -4.190 27.248 -18.853 1.00 60.78 79 PRO A O 1
ATOM 629 N N . ALA A 1 80 ? -2.099 27.413 -19.656 1.00 66.31 80 ALA A N 1
ATOM 630 C CA . ALA A 1 80 ? -2.016 28.859 -19.500 1.00 66.31 80 ALA A CA 1
ATOM 631 C C . ALA A 1 80 ? -2.894 29.556 -20.553 1.00 66.31 80 ALA A C 1
ATOM 633 O O . ALA A 1 80 ? -2.656 29.437 -21.756 1.00 66.31 80 ALA A O 1
ATOM 634 N N . LEU A 1 81 ? -3.906 30.300 -20.101 1.00 73.25 81 LEU A N 1
ATOM 635 C CA . LEU A 1 81 ? -4.730 31.136 -20.970 1.00 73.25 81 LEU A CA 1
ATOM 636 C C . LEU A 1 81 ? -3.948 32.401 -21.345 1.00 73.25 81 LEU A C 1
ATOM 638 O O . LEU A 1 81 ? -3.804 33.314 -20.533 1.00 73.25 81 LEU A O 1
ATOM 642 N N . VAL A 1 82 ? -3.451 32.457 -22.581 1.00 69.00 82 VAL A N 1
ATOM 643 C CA . VAL A 1 82 ? -2.826 33.666 -23.131 1.00 69.00 82 VAL A CA 1
ATOM 644 C C . VAL A 1 82 ? -3.912 34.716 -23.360 1.00 69.00 82 VAL A C 1
ATOM 646 O O . VAL A 1 82 ? -4.706 34.609 -24.294 1.00 69.00 82 VAL A O 1
ATOM 649 N N . VAL A 1 83 ? -3.945 35.740 -22.508 1.00 66.69 83 VAL A N 1
ATOM 650 C CA . VAL A 1 83 ? -4.730 36.952 -22.763 1.00 66.69 83 VAL A CA 1
ATOM 651 C C . VAL A 1 83 ? -4.008 37.740 -23.862 1.00 66.69 83 VAL A C 1
ATOM 653 O O . VAL A 1 83 ? -2.844 38.088 -23.662 1.00 66.69 83 VAL A O 1
ATOM 656 N N . PRO A 1 84 ? -4.639 38.021 -25.018 1.00 64.62 84 PRO A N 1
ATOM 657 C CA . PRO A 1 84 ? -3.992 38.787 -26.074 1.00 64.62 84 PRO A CA 1
ATOM 658 C C . PRO A 1 84 ? -3.773 40.233 -25.617 1.00 64.62 84 PRO A C 1
ATOM 660 O O . PRO A 1 84 ? -4.714 40.938 -25.246 1.00 64.62 84 PRO A O 1
ATOM 663 N N . GLU A 1 85 ? -2.518 40.671 -25.654 1.00 64.38 85 GLU A N 1
ATOM 664 C CA . GLU A 1 85 ? -2.139 42.050 -25.368 1.00 64.38 85 GLU A CA 1
ATOM 665 C C . GLU A 1 85 ? -2.747 42.996 -26.416 1.00 64.38 85 GLU A C 1
ATOM 667 O O . GLU A 1 85 ? -2.735 42.716 -27.617 1.00 64.38 85 GLU A O 1
ATOM 672 N N . ARG A 1 86 ? -3.312 44.125 -25.970 1.00 60.69 86 ARG A N 1
ATOM 673 C CA . ARG A 1 86 ? -3.906 45.112 -26.880 1.00 60.69 86 ARG A CA 1
ATOM 674 C C . ARG A 1 86 ? -2.800 45.867 -27.610 1.00 60.69 86 ARG A C 1
ATOM 676 O O . ARG A 1 86 ? -2.239 46.812 -27.065 1.00 60.69 86 ARG A O 1
ATOM 683 N N . THR A 1 87 ? -2.536 45.478 -28.854 1.00 60.72 87 THR A N 1
ATOM 684 C CA . THR A 1 87 ? -1.586 46.155 -29.741 1.00 60.72 87 THR A CA 1
ATOM 685 C C . THR A 1 87 ? -1.910 47.646 -29.862 1.00 60.72 87 THR A C 1
ATOM 687 O O . THR A 1 87 ? -2.919 48.025 -30.459 1.00 60.72 87 THR A O 1
ATOM 690 N N . VAL A 1 88 ? -1.036 48.496 -29.323 1.00 61.34 88 VAL A N 1
ATOM 691 C CA . VAL A 1 88 ? -1.007 49.927 -29.646 1.00 61.34 88 VAL A CA 1
ATOM 692 C C . VAL A 1 88 ? -0.165 50.136 -30.916 1.00 61.34 88 VAL A C 1
ATOM 694 O O . VAL A 1 88 ? 0.857 49.466 -31.077 1.00 61.34 88 VAL A O 1
ATOM 697 N N . PRO A 1 89 ? -0.597 50.987 -31.865 1.00 67.56 89 PRO A N 1
ATOM 698 C CA . PRO A 1 89 ? 0.006 51.053 -33.195 1.00 67.56 89 PRO A CA 1
ATOM 699 C C . PRO A 1 89 ? 1.283 51.904 -33.230 1.00 67.56 89 PRO A C 1
ATOM 701 O O . PRO A 1 89 ? 1.415 52.879 -32.495 1.00 67.56 89 PRO A O 1
ATOM 704 N N . GLY A 1 90 ? 2.191 51.573 -34.152 1.00 52.91 90 GLY A N 1
ATOM 705 C CA . GLY A 1 90 ? 3.469 52.273 -34.328 1.00 52.91 90 GLY A CA 1
ATOM 706 C C . GLY A 1 90 ? 4.101 52.029 -35.698 1.00 52.91 90 GLY A C 1
ATOM 707 O O . GLY A 1 90 ? 5.206 51.506 -35.781 1.00 52.91 90 GLY A O 1
ATOM 708 N N . GLY A 1 91 ? 3.385 52.351 -36.778 1.00 60.28 91 GLY A N 1
ATOM 709 C CA . GLY A 1 91 ? 3.930 52.288 -38.138 1.00 60.28 91 GLY A CA 1
ATOM 710 C C . GLY A 1 91 ? 4.529 53.625 -38.580 1.00 60.28 91 GLY A C 1
ATOM 711 O O . GLY A 1 91 ? 3.863 54.651 -38.445 1.00 60.28 91 GLY A O 1
ATOM 712 N N . HIS A 1 92 ? 5.745 53.597 -39.136 1.00 52.91 92 HIS A N 1
ATOM 713 C CA . HIS A 1 92 ? 6.294 54.637 -40.017 1.00 52.91 92 HIS A CA 1
ATOM 714 C C . HIS A 1 92 ? 7.470 54.093 -40.843 1.00 52.91 92 HIS A C 1
ATOM 716 O O . HIS A 1 92 ? 8.495 53.719 -40.274 1.00 52.91 92 HIS A O 1
ATOM 722 N N . LEU A 1 93 ? 7.308 54.110 -42.167 1.00 52.41 93 LEU A N 1
ATOM 723 C CA . LEU A 1 93 ? 8.284 54.537 -43.177 1.00 52.41 93 LEU A CA 1
ATOM 724 C C . LEU A 1 93 ? 7.487 55.218 -44.302 1.00 52.41 93 LEU A C 1
ATOM 726 O O . LEU A 1 93 ? 6.341 54.763 -44.529 1.00 52.41 93 LEU A O 1
#

Secondary structure (DSSP, 8-state):
----------------S-SS-----HHHHHHHHHHTTSSTTTHHHHHHHTT--HHHHHHHHHHHHTT-SSS-----------PPP--------

pLDDT: mean 73.53, std 19.42, range [38.25, 96.44]

Radius of gyration: 24.97 Å; chains: 1; bounding box: 27×84×57 Å